Protein AF-A0A9C7VXD3-F1 (afdb_monomer)

Radius of gyration: 11.96 Å; Cα contacts (8 Å, |Δi|>4): 38; chains: 1; bounding box: 22×22×33 Å

Mean predicted aligned error: 3.79 Å

Nearest PDB structures (foldseek):
  1tev-assembly1_A  TM=3.067E-01  e=5.964E+00  Homo sapiens
  3p1j-assembly1_A  TM=3.216E-01  e=8.699E+00  Homo sapiens

Structure (mmCIF, N/CA/C/O backbone):
data_AF-A0A9C7VXD3-F1
#
_entry.id   AF-A0A9C7VXD3-F1
#
loop_
_atom_site.group_PDB
_atom_site.id
_atom_site.type_symbol
_atom_site.label_atom_id
_atom_site.label_alt_id
_atom_site.label_comp_id
_atom_site.label_asym_id
_atom_site.label_entity_id
_atom_site.label_seq_id
_atom_site.pdbx_PDB_ins_code
_atom_site.Cartn_x
_atom_site.Cartn_y
_atom_site.Cartn_z
_atom_site.occupancy
_atom_site.B_iso_or_equiv
_atom_site.auth_seq_id
_atom_site.auth_comp_id
_atom_site.auth_asym_id
_atom_site.auth_atom_id
_atom_site.pdbx_PDB_model_num
ATOM 1 N N . MET A 1 1 ? 4.077 -12.132 -11.567 1.00 63.47 1 MET A N 1
ATOM 2 C CA . MET A 1 1 ? 5.128 -11.123 -11.835 1.00 63.47 1 MET A CA 1
ATOM 3 C C . MET A 1 1 ? 6.074 -11.035 -10.643 1.00 63.47 1 MET A C 1
ATOM 5 O O . MET A 1 1 ? 5.716 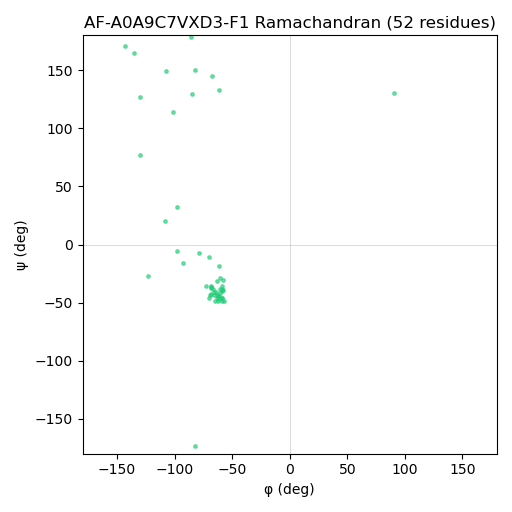-11.518 -9.578 1.00 63.47 1 MET A O 1
ATOM 9 N N . ALA A 1 2 ? 7.256 -10.437 -10.819 1.00 84.12 2 ALA A N 1
ATOM 10 C CA . ALA A 1 2 ? 8.119 -10.037 -9.706 1.00 84.12 2 ALA A CA 1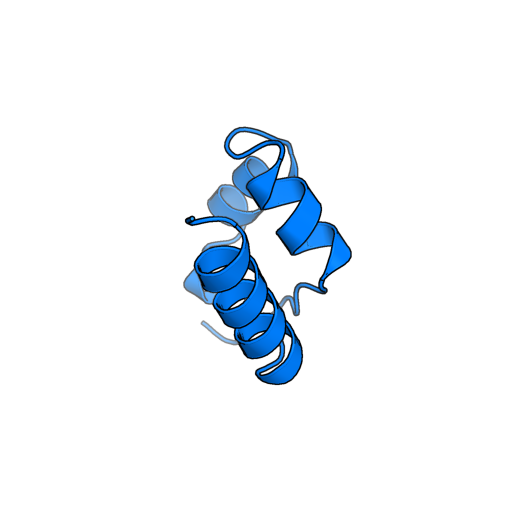
ATOM 11 C C . ALA A 1 2 ? 7.668 -8.683 -9.128 1.00 84.12 2 ALA A C 1
ATOM 13 O O . ALA A 1 2 ? 7.149 -7.840 -9.867 1.00 84.12 2 ALA A O 1
ATOM 14 N N . LEU A 1 3 ? 7.901 -8.476 -7.830 1.00 89.38 3 LEU A N 1
ATOM 15 C CA . LEU A 1 3 ? 7.714 -7.181 -7.173 1.00 89.38 3 LEU A CA 1
ATOM 16 C C . LEU A 1 3 ? 8.647 -6.138 -7.801 1.00 89.38 3 LEU A C 1
ATOM 18 O O . LEU A 1 3 ? 9.830 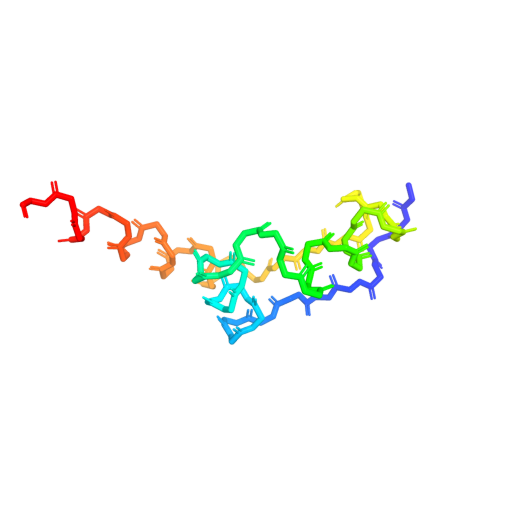-6.408 -8.009 1.00 89.38 3 LEU A O 1
ATOM 22 N N . ARG A 1 4 ? 8.109 -4.957 -8.115 1.00 93.31 4 ARG A N 1
ATOM 23 C CA . ARG A 1 4 ? 8.834 -3.859 -8.776 1.00 93.31 4 ARG A CA 1
ATOM 24 C C . ARG A 1 4 ? 8.818 -2.556 -7.991 1.00 93.31 4 ARG A C 1
ATOM 26 O O . ARG A 1 4 ? 9.756 -1.777 -8.128 1.00 93.31 4 ARG A O 1
ATOM 33 N N . TYR A 1 5 ? 7.795 -2.328 -7.172 1.00 96.38 5 TYR A N 1
ATOM 34 C CA . TYR A 1 5 ? 7.627 -1.072 -6.447 1.00 96.38 5 TYR A CA 1
ATOM 35 C C . TYR A 1 5 ? 7.363 -1.330 -4.967 1.00 96.38 5 TYR A C 1
ATOM 37 O O . TYR A 1 5 ? 6.440 -2.063 -4.621 1.00 96.38 5 TYR A O 1
ATOM 45 N N . LEU A 1 6 ? 8.152 -0.694 -4.101 1.00 96.50 6 LEU A N 1
ATOM 46 C CA . LEU A 1 6 ? 7.920 -0.656 -2.661 1.00 96.50 6 LEU A CA 1
ATOM 47 C C . LEU 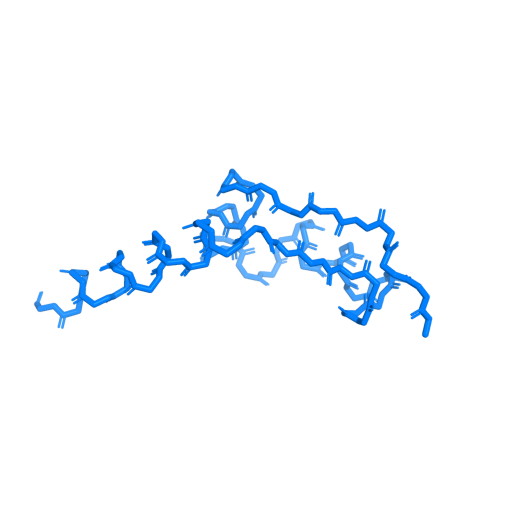A 1 6 ? 7.309 0.703 -2.308 1.00 96.50 6 LEU A C 1
ATOM 49 O O . LEU A 1 6 ? 7.964 1.730 -2.471 1.00 96.50 6 LEU A O 1
ATOM 53 N N . LEU A 1 7 ? 6.061 0.711 -1.849 1.00 96.88 7 LEU A N 1
ATOM 54 C CA . LEU A 1 7 ? 5.351 1.925 -1.456 1.00 96.88 7 LEU A CA 1
ATOM 55 C C . LEU A 1 7 ? 5.688 2.280 -0.006 1.00 96.88 7 LEU A C 1
ATOM 57 O O . LEU A 1 7 ? 5.593 1.427 0.882 1.00 96.88 7 LEU A O 1
ATOM 61 N N . ASP A 1 8 ? 6.069 3.532 0.230 1.00 95.50 8 ASP A N 1
ATOM 62 C CA . ASP A 1 8 ? 6.340 4.057 1.566 1.00 95.50 8 ASP A CA 1
ATOM 63 C C . ASP A 1 8 ? 5.059 4.563 2.256 1.00 95.50 8 ASP A C 1
ATOM 65 O O . ASP A 1 8 ? 3.956 4.548 1.697 1.00 95.50 8 ASP A O 1
ATOM 69 N N . THR A 1 9 ? 5.201 5.027 3.497 1.00 93.19 9 THR A N 1
ATOM 70 C CA . THR A 1 9 ? 4.081 5.561 4.279 1.00 93.19 9 THR A CA 1
ATOM 71 C C . THR A 1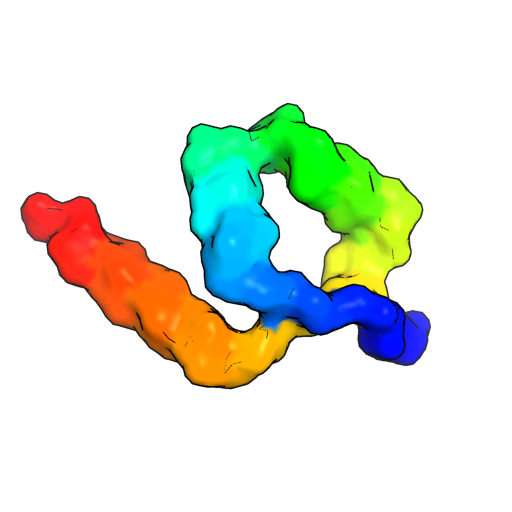 9 ? 3.467 6.808 3.644 1.00 93.19 9 THR A C 1
ATOM 73 O O . THR A 1 9 ? 2.261 7.011 3.772 1.00 93.19 9 THR A O 1
ATOM 76 N N . ASN A 1 10 ? 4.241 7.641 2.941 1.00 94.56 10 ASN A N 1
ATOM 77 C CA . ASN A 1 10 ? 3.730 8.871 2.331 1.00 94.56 10 ASN A CA 1
ATOM 78 C C . ASN A 1 10 ? 2.813 8.567 1.149 1.00 94.56 10 ASN A C 1
ATOM 80 O O . ASN A 1 10 ? 1.710 9.107 1.090 1.00 94.56 10 ASN A O 1
ATOM 84 N N . ILE A 1 11 ? 3.228 7.663 0.258 1.00 96.19 11 ILE A N 1
ATOM 85 C CA . ILE A 1 11 ? 2.425 7.217 -0.884 1.00 96.19 11 ILE A CA 1
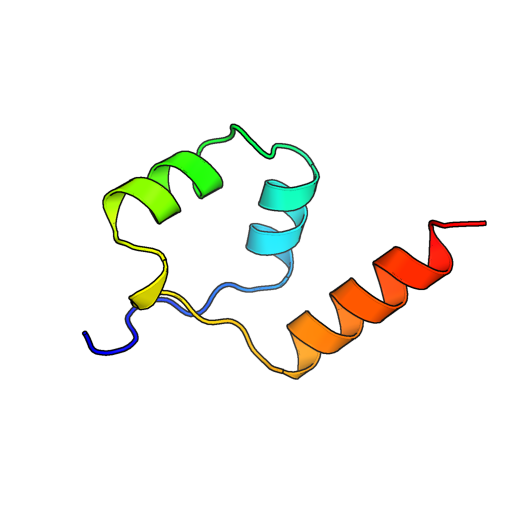ATOM 86 C C . ILE A 1 11 ? 1.137 6.554 -0.397 1.00 96.19 11 ILE A C 1
ATOM 88 O O . ILE A 1 11 ? 0.059 6.843 -0.912 1.00 96.19 11 ILE A O 1
ATOM 92 N N . LEU A 1 12 ? 1.223 5.690 0.617 1.00 95.12 12 LEU A N 1
ATOM 93 C CA . LEU A 1 12 ? 0.034 5.041 1.170 1.00 95.12 12 LEU A CA 1
ATOM 94 C C . LEU A 1 12 ? -0.880 6.032 1.898 1.00 95.12 12 LEU A C 1
ATOM 96 O O . LEU A 1 12 ? -2.099 5.932 1.788 1.00 95.12 12 LEU A O 1
ATOM 100 N N . SER A 1 13 ? -0.319 7.024 2.590 1.00 92.06 13 SER A N 1
ATOM 101 C CA . SER A 1 13 ? -1.106 8.087 3.223 1.00 92.06 13 SER A CA 1
ATOM 102 C C . SER A 1 13 ? -1.807 8.974 2.193 1.00 92.06 13 SER A C 1
ATOM 104 O O . SER A 1 13 ? -2.942 9.386 2.422 1.00 92.06 13 SER A O 1
ATOM 106 N N . ASP A 1 14 ? -1.153 9.281 1.070 1.00 95.25 14 ASP A N 1
ATOM 107 C CA . ASP A 1 14 ? -1.765 9.994 -0.055 1.00 95.25 14 ASP A CA 1
ATOM 108 C C . ASP A 1 14 ? -2.911 9.180 -0.665 1.00 95.25 14 ASP A C 1
ATOM 110 O O . ASP A 1 14 ? -4.018 9.690 -0.806 1.00 95.25 14 ASP A O 1
ATOM 114 N N . LEU A 1 15 ? -2.696 7.880 -0.894 1.00 95.38 15 LEU A N 1
ATOM 115 C CA . LEU A 1 15 ? -3.724 6.970 -1.400 1.00 95.38 15 LEU A CA 1
ATOM 116 C C . LEU A 1 15 ? -4.955 6.898 -0.482 1.00 95.38 15 LEU A C 1
ATOM 118 O O . LEU A 1 15 ? -6.081 6.878 -0.970 1.00 95.38 15 LEU A O 1
ATOM 122 N N . VAL A 1 16 ? -4.765 6.894 0.840 1.00 92.19 16 VAL A N 1
ATOM 123 C CA . VAL A 1 16 ? -5.877 6.930 1.807 1.00 92.19 16 VAL A CA 1
ATOM 124 C C . VAL A 1 16 ? -6.643 8.256 1.733 1.00 92.19 16 VAL A C 1
ATOM 126 O O . VAL A 1 16 ? -7.871 8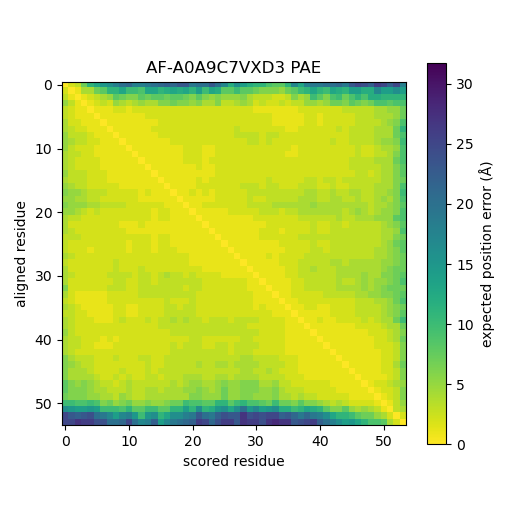.255 1.800 1.00 92.19 16 VAL A O 1
ATOM 129 N N . ARG A 1 17 ? -5.944 9.390 1.588 1.00 93.44 17 ARG A N 1
ATOM 130 C CA . ARG A 1 17 ? -6.566 10.725 1.496 1.00 93.44 17 ARG A CA 1
ATOM 131 C C . ARG A 1 17 ? -7.266 10.959 0.160 1.00 93.44 17 ARG A C 1
ATOM 133 O O . ARG A 1 17 ? -8.303 11.617 0.129 1.00 93.44 17 ARG A O 1
ATOM 140 N N . GLN A 1 18 ? -6.714 10.425 -0.926 1.00 96.31 18 GLN A N 1
ATOM 141 C CA . GLN A 1 18 ? -7.242 10.549 -2.278 1.00 96.31 18 GLN A CA 1
ATOM 142 C C . GLN A 1 18 ? -7.328 9.169 -2.962 1.00 96.31 18 GLN A C 1
ATOM 144 O O . GLN A 1 18 ? -6.534 8.863 -3.856 1.00 96.31 18 GLN A O 1
ATOM 149 N N . PRO A 1 19 ? -8.339 8.341 -2.625 1.00 94.69 19 PRO A N 1
ATOM 150 C CA . PRO A 1 19 ? -8.465 6.974 -3.152 1.00 94.69 19 PRO A CA 1
ATOM 151 C C . PRO A 1 19 ? -8.632 6.871 -4.673 1.00 94.69 19 PRO A C 1
ATOM 153 O O . PRO A 1 19 ? -8.416 5.811 -5.246 1.00 94.69 19 PRO A O 1
ATOM 156 N N . GLN A 1 20 ? -9.020 7.966 -5.333 1.00 96.50 20 GLN A N 1
ATOM 157 C CA . GLN A 1 20 ? -9.156 8.075 -6.795 1.00 96.50 20 GLN A CA 1
ATOM 158 C C . GLN A 1 20 ? -8.056 8.957 -7.412 1.00 96.50 20 GLN A C 1
ATOM 160 O O . GLN A 1 20 ? -8.220 9.529 -8.488 1.00 96.50 20 GLN A O 1
ATOM 165 N N . GLY A 1 21 ? -6.955 9.145 -6.685 1.00 96.75 21 GLY A N 1
ATOM 166 C CA . GLY A 1 21 ? -5.871 10.039 -7.056 1.00 96.75 21 GLY A CA 1
ATOM 167 C C . GLY A 1 21 ? -4.861 9.441 -8.040 1.00 96.75 21 GLY A C 1
ATOM 168 O O . GLY A 1 21 ? -5.020 8.321 -8.545 1.00 96.75 21 GLY A O 1
ATOM 169 N N . PRO A 1 22 ? -3.768 10.179 -8.296 1.00 96.75 22 PRO A N 1
ATOM 170 C CA . PRO A 1 22 ? -2.705 9.750 -9.200 1.00 96.75 22 PRO A CA 1
ATOM 171 C C . PRO A 1 22 ? -2.049 8.429 -8.782 1.00 96.75 22 PRO A C 1
ATOM 173 O O . PRO A 1 22 ? -1.714 7.620 -9.646 1.00 96.75 22 PRO A O 1
ATOM 176 N N . VAL A 1 23 ? -1.903 8.184 -7.473 1.00 96.75 23 VAL A N 1
ATOM 177 C CA . VAL A 1 23 ? -1.340 6.932 -6.940 1.00 96.75 23 VAL A CA 1
ATOM 178 C C . VAL A 1 23 ? -2.210 5.738 -7.327 1.00 96.75 23 VAL A C 1
ATOM 180 O O . VAL A 1 23 ? -1.691 4.775 -7.886 1.00 96.75 23 VAL A O 1
ATOM 183 N N . ALA A 1 24 ? -3.528 5.819 -7.121 1.00 96.88 24 ALA A N 1
ATOM 184 C CA . ALA A 1 24 ? -4.463 4.761 -7.507 1.00 96.88 24 ALA A CA 1
ATOM 185 C C . ALA A 1 24 ? -4.403 4.482 -9.016 1.00 96.88 24 ALA A C 1
ATOM 187 O O . ALA A 1 24 ? -4.232 3.339 -9.436 1.00 96.88 24 ALA A O 1
ATOM 188 N N . SER A 1 25 ? -4.415 5.544 -9.830 1.00 97.00 25 SER A N 1
ATOM 189 C CA . SER A 1 25 ? -4.284 5.437 -11.290 1.00 97.00 25 SER A CA 1
ATOM 190 C C . SER A 1 25 ? -2.975 4.754 -11.708 1.00 97.00 25 SER A C 1
ATOM 192 O O . SER A 1 25 ? -2.941 3.96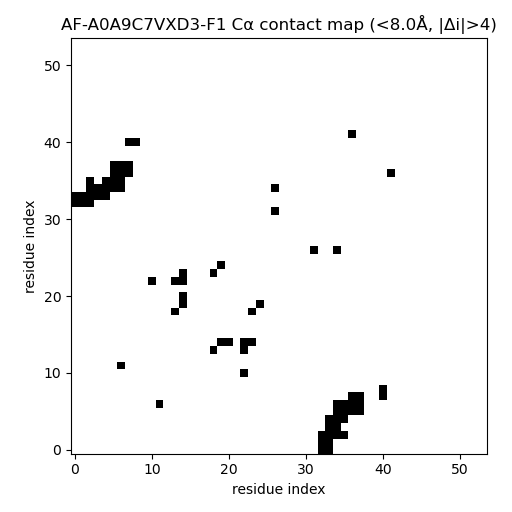9 -12.658 1.00 97.00 25 SER A O 1
ATOM 194 N N . HIS A 1 26 ? -1.879 5.036 -10.999 1.00 96.38 26 HIS A N 1
ATOM 195 C CA . HIS A 1 26 ? -0.592 4.403 -11.257 1.00 96.38 26 HIS A CA 1
ATOM 196 C C . HIS A 1 26 ? -0.599 2.921 -10.876 1.00 96.38 26 HIS A C 1
ATOM 198 O O . HIS A 1 26 ? -0.084 2.113 -11.647 1.00 96.38 26 HIS A O 1
ATOM 204 N N . ILE A 1 27 ? -1.179 2.561 -9.727 1.00 96.44 27 ILE A N 1
ATOM 205 C CA . ILE A 1 27 ? -1.306 1.171 -9.266 1.00 96.44 27 ILE A CA 1
ATOM 206 C C . ILE A 1 27 ? -2.092 0.349 -10.290 1.00 96.44 27 ILE A C 1
ATOM 208 O O . ILE A 1 27 ? -1.598 -0.683 -10.741 1.00 96.44 27 ILE A O 1
ATOM 212 N N . THR A 1 28 ? -3.243 0.847 -10.753 1.00 96.31 28 THR A N 1
ATOM 213 C CA . THR A 1 28 ? -4.044 0.183 -11.796 1.00 96.31 28 THR A CA 1
ATOM 214 C C . THR A 1 28 ? -3.252 -0.021 -13.086 1.00 96.31 28 THR A C 1
ATOM 216 O O . THR A 1 28 ? -3.356 -1.070 -13.715 1.00 96.31 28 THR A O 1
ATOM 219 N N . ARG A 1 29 ? -2.427 0.955 -13.484 1.00 96.44 29 ARG A N 1
ATOM 220 C CA . ARG A 1 29 ? -1.613 0.861 -14.703 1.00 96.44 29 ARG A CA 1
ATOM 221 C C . ARG A 1 29 ? -0.496 -0.182 -14.607 1.00 96.44 29 ARG A C 1
ATOM 223 O O . ARG A 1 29 ? -0.180 -0.800 -15.619 1.00 96.44 29 ARG A O 1
ATOM 230 N N . VAL A 1 30 ? 0.147 -0.331 -13.445 1.00 95.56 30 VAL A N 1
ATOM 231 C CA . VAL A 1 30 ? 1.295 -1.249 -13.281 1.00 95.56 30 VAL A CA 1
ATOM 232 C C . VAL A 1 30 ? 0.914 -2.646 -12.795 1.00 95.56 30 VAL A C 1
ATOM 234 O O . VAL A 1 30 ? 1.729 -3.556 -12.937 1.00 95.56 30 VAL A O 1
ATOM 237 N N . GLY A 1 31 ? -0.298 -2.809 -12.263 1.00 96.38 31 GLY A N 1
ATOM 238 C CA . GLY A 1 31 ? -0.792 -4.046 -11.666 1.00 96.38 31 GLY A CA 1
ATOM 239 C C . GLY A 1 31 ? -0.491 -4.117 -10.168 1.00 96.38 31 GLY A C 1
ATOM 240 O O . GLY A 1 31 ? 0.649 -3.903 -9.736 1.00 96.38 31 GLY A O 1
ATOM 241 N N . GLU A 1 32 ? -1.514 -4.437 -9.373 1.00 94.12 32 GLU A N 1
ATOM 242 C CA . GLU A 1 32 ? -1.426 -4.577 -7.912 1.00 94.12 32 GLU A CA 1
ATOM 243 C C . GLU A 1 32 ? -0.433 -5.672 -7.486 1.00 94.12 32 GLU A C 1
ATOM 245 O O . GLU A 1 32 ? 0.226 -5.570 -6.457 1.00 94.12 32 GLU A O 1
ATOM 250 N N . GLU A 1 33 ? -0.235 -6.698 -8.309 1.00 95.75 33 GLU A N 1
ATOM 251 C CA . GLU A 1 33 ? 0.711 -7.786 -8.061 1.00 95.75 33 GLU A CA 1
ATOM 252 C C . GLU A 1 33 ? 2.186 -7.365 -8.170 1.00 95.75 33 GLU A C 1
ATOM 254 O O . GLU A 1 33 ? 3.085 -8.138 -7.832 1.00 95.75 33 GLU A O 1
ATOM 259 N N . THR A 1 34 ? 2.456 -6.161 -8.681 1.00 96.62 34 THR A N 1
ATOM 260 C CA . THR A 1 34 ? 3.816 -5.627 -8.840 1.00 96.62 34 THR A CA 1
ATOM 261 C C . THR A 1 34 ? 4.232 -4.693 -7.708 1.00 96.62 34 THR A C 1
ATOM 263 O O . THR A 1 34 ? 5.396 -4.276 -7.663 1.00 96.62 34 THR A O 1
ATOM 266 N N . ILE A 1 35 ? 3.312 -4.377 -6.796 1.00 96.12 35 ILE A N 1
ATOM 267 C CA . ILE A 1 35 ? 3.546 -3.467 -5.679 1.00 96.12 35 ILE A CA 1
ATOM 268 C C . ILE A 1 35 ? 3.638 -4.233 -4.356 1.00 96.12 35 ILE A C 1
ATOM 270 O O . ILE A 1 35 ? 3.009 -5.269 -4.151 1.00 96.12 35 ILE A O 1
ATOM 274 N N . CYS A 1 36 ? 4.421 -3.707 -3.427 1.00 96.81 36 CYS A N 1
ATOM 275 C CA . CYS A 1 36 ? 4.449 -4.146 -2.040 1.00 96.81 36 CYS A CA 1
ATOM 276 C C . CYS A 1 36 ? 4.647 -2.946 -1.111 1.00 96.81 36 CYS A C 1
ATOM 278 O O . CYS A 1 36 ? 4.937 -1.835 -1.548 1.00 96.81 36 CYS A O 1
ATOM 280 N N . THR A 1 37 ? 4.512 -3.168 0.192 1.00 96.88 37 THR A N 1
ATOM 281 C CA . THR A 1 37 ? 4.969 -2.228 1.219 1.00 96.88 37 THR A CA 1
ATOM 282 C C . THR A 1 37 ? 5.692 -2.994 2.321 1.00 96.88 37 THR A C 1
ATOM 284 O O . THR A 1 37 ? 5.608 -4.222 2.403 1.00 96.88 37 THR A O 1
ATOM 287 N N . SER A 1 38 ? 6.426 -2.273 3.161 1.00 96.81 38 SER A N 1
ATOM 288 C CA . SER A 1 38 ? 7.088 -2.853 4.323 1.00 96.81 38 SER A CA 1
ATOM 289 C C . SER A 1 38 ? 6.061 -3.315 5.356 1.00 96.81 38 SER A C 1
ATOM 291 O O . SER A 1 38 ? 5.049 -2.653 5.590 1.00 96.81 38 SER A O 1
ATOM 293 N N . ILE A 1 39 ? 6.362 -4.420 6.042 1.00 96.31 39 ILE A N 1
ATOM 294 C CA . ILE A 1 39 ? 5.545 -4.916 7.156 1.00 96.31 39 ILE A CA 1
ATOM 295 C C . ILE A 1 39 ? 5.389 -3.876 8.278 1.00 96.31 39 ILE A C 1
ATOM 297 O O . ILE A 1 39 ? 4.343 -3.827 8.918 1.00 96.31 39 ILE A O 1
ATOM 301 N N . ILE A 1 40 ? 6.389 -3.010 8.475 1.00 95.31 40 ILE A N 1
ATOM 302 C CA . ILE A 1 40 ? 6.335 -1.919 9.458 1.00 95.31 40 ILE A CA 1
ATOM 303 C C . ILE A 1 40 ? 5.256 -0.904 9.071 1.00 95.31 40 ILE A C 1
ATOM 305 O O . ILE A 1 40 ? 4.381 -0.601 9.876 1.00 95.31 40 ILE A O 1
ATOM 309 N N . VAL A 1 41 ? 5.250 -0.464 7.810 1.00 95.56 41 VAL A N 1
ATOM 310 C CA . VAL A 1 41 ? 4.261 0.494 7.293 1.00 95.56 41 VAL A CA 1
ATOM 311 C C . VAL A 1 41 ? 2.853 -0.107 7.318 1.00 95.56 41 VAL A C 1
ATOM 313 O O . VAL A 1 41 ? 1.893 0.546 7.722 1.00 95.56 41 VAL A O 1
ATOM 316 N N . ALA A 1 42 ? 2.717 -1.388 6.963 1.00 95.25 42 ALA A N 1
ATOM 317 C CA . ALA A 1 42 ? 1.445 -2.095 7.077 1.00 95.25 42 ALA A CA 1
ATOM 318 C C . ALA A 1 42 ? 0.930 -2.141 8.530 1.00 95.25 42 ALA A C 1
ATOM 320 O O . ALA A 1 42 ? -0.275 -2.007 8.759 1.00 95.25 42 ALA A O 1
ATOM 321 N N . ALA A 1 43 ? 1.819 -2.315 9.513 1.00 95.31 43 ALA A N 1
ATOM 322 C CA . ALA A 1 43 ? 1.462 -2.296 10.929 1.00 95.31 43 ALA A CA 1
ATOM 323 C C . ALA A 1 43 ? 1.030 -0.897 11.400 1.00 95.31 43 ALA A C 1
ATOM 325 O O . ALA A 1 43 ? 0.012 -0.779 12.083 1.00 95.31 43 ALA A O 1
ATOM 326 N N . GLU A 1 44 ? 1.739 0.157 10.990 1.00 92.94 44 GLU A N 1
ATOM 327 C CA . GLU A 1 44 ? 1.386 1.551 11.292 1.00 92.94 44 GLU A CA 1
ATOM 328 C C . GLU A 1 44 ? -0.003 1.916 10.761 1.00 92.94 44 GLU A C 1
ATOM 330 O O . GLU A 1 44 ? -0.817 2.476 11.497 1.00 92.94 44 GLU A O 1
ATOM 335 N N . LEU A 1 45 ? -0.312 1.545 9.514 1.00 91.56 45 LEU A N 1
ATOM 336 C CA . LEU A 1 45 ? -1.621 1.804 8.909 1.00 91.56 45 LEU A CA 1
ATOM 337 C C . LEU A 1 45 ? -2.747 1.072 9.642 1.00 91.56 45 LEU A C 1
ATOM 339 O O . LEU A 1 45 ? -3.791 1.664 9.909 1.00 91.56 45 LEU A O 1
ATOM 343 N N . ARG A 1 46 ? -2.537 -0.199 10.010 1.00 91.62 46 ARG A N 1
ATOM 344 C CA . ARG A 1 46 ? -3.514 -0.974 10.793 1.00 91.62 46 ARG A CA 1
ATOM 345 C C . ARG A 1 46 ? -3.750 -0.353 12.165 1.00 91.62 46 ARG A C 1
ATOM 347 O O . ARG A 1 46 ? -4.897 -0.222 12.579 1.00 91.62 46 ARG A O 1
ATOM 354 N N . PHE A 1 47 ? -2.683 0.055 12.848 1.00 91.75 47 PHE A N 1
ATOM 355 C CA . PHE A 1 47 ? -2.787 0.744 14.130 1.00 91.75 47 PHE A CA 1
ATOM 356 C C . PHE A 1 47 ? -3.544 2.071 13.996 1.00 91.75 47 PHE A C 1
ATOM 358 O O . PHE A 1 47 ? -4.460 2.338 14.773 1.00 91.75 47 PHE A O 1
ATOM 365 N N . GLY A 1 48 ? -3.202 2.875 12.985 1.00 89.38 48 GLY A N 1
ATOM 366 C CA . GLY A 1 48 ? -3.873 4.135 12.682 1.00 89.38 48 GLY A CA 1
ATOM 367 C C . GLY A 1 48 ? -5.367 3.948 12.438 1.00 89.38 48 GLY A C 1
ATOM 368 O O . GLY A 1 48 ? -6.161 4.628 13.079 1.00 89.38 48 GLY A O 1
ATOM 369 N N . ALA A 1 49 ? -5.744 2.979 11.597 1.00 88.25 49 ALA A N 1
ATOM 370 C CA . ALA A 1 49 ? -7.137 2.670 11.277 1.00 88.25 49 ALA A CA 1
ATOM 371 C C . ALA A 1 49 ? -7.959 2.262 12.511 1.00 88.25 49 ALA A C 1
ATOM 373 O O . ALA A 1 49 ? -9.089 2.720 12.670 1.00 88.25 49 ALA A O 1
ATOM 374 N N . VAL A 1 50 ? -7.385 1.448 13.405 1.00 92.19 50 VAL A N 1
ATOM 375 C CA . VAL A 1 50 ? -8.024 1.074 14.679 1.00 92.19 50 VAL A CA 1
ATOM 376 C C . VAL A 1 50 ? -8.174 2.292 15.593 1.00 92.19 50 VAL A C 1
ATOM 378 O O . VAL A 1 50 ? -9.230 2.487 16.185 1.00 92.19 50 VAL A O 1
ATOM 381 N N . LYS A 1 51 ? -7.145 3.142 15.690 1.00 89.12 51 LYS A N 1
ATOM 382 C CA . LYS A 1 51 ? -7.161 4.337 16.547 1.00 89.12 51 LYS A CA 1
ATOM 383 C C . LYS A 1 51 ? -8.141 5.413 16.063 1.00 89.12 51 LYS A C 1
ATOM 385 O O . LYS A 1 51 ? -8.723 6.103 16.892 1.00 89.12 51 LYS A O 1
ATOM 390 N N . SER A 1 52 ? -8.305 5.584 14.752 1.00 78.75 52 SER A N 1
ATOM 391 C CA . SER A 1 52 ? -9.231 6.564 14.164 1.00 78.75 52 SER A CA 1
A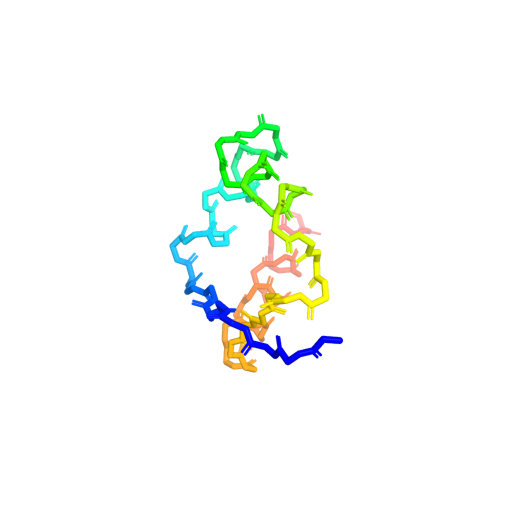TOM 392 C C . SER A 1 52 ? -10.698 6.113 14.156 1.00 78.75 52 SER A C 1
ATOM 394 O O . SER A 1 52 ? -11.557 6.893 13.765 1.00 78.75 52 SER A O 1
ATOM 396 N N . GLY A 1 53 ? -10.978 4.861 14.535 1.00 57.09 53 GLY A N 1
ATOM 397 C CA . GLY A 1 53 ? -12.306 4.240 14.523 1.00 57.09 53 GLY A CA 1
ATOM 398 C C . GLY A 1 53 ? -13.038 4.236 15.870 1.00 57.09 53 GLY A C 1
ATOM 399 O O . GLY A 1 53 ? -13.785 3.292 16.127 1.00 57.09 53 GLY A O 1
ATOM 400 N N . SER A 1 54 ? -12.829 5.253 16.714 1.00 45.78 54 SER A N 1
ATOM 401 C CA . SER A 1 54 ? -13.636 5.517 17.917 1.00 45.78 54 SER A CA 1
ATOM 402 C C . SER A 1 54 ? -14.349 6.855 17.814 1.00 45.78 54 SER A C 1
ATOM 404 O O . SER A 1 54 ? -13.682 7.835 17.415 1.00 45.78 54 SER A O 1
#

Secondary structure (DSSP, 8-state):
----EEE-HHHHHHHHH-TTSHHHHHHHHH-GGGEEE-HHHHHHHHHHHHHT--

pLDDT: mean 92.06, std 9.66, range [45.78, 97.0]

Foldseek 3Di:
DEADEEDDLVLVVVCVVPVPDPSVVVCVVVDVVNYDYDPVSVVVVVVVVVVVPD

Sequence (54 aa):
MALRYLLDTNILSDLVRQPQGPVASHITRVGEETICTSIIVAAELRFGAVKSGS

Solvent-accessible surface area (backbone atoms only — not comparable to full-atom values): 3238 Å² total; per-residue (Å²): 126,69,77,77,43,76,49,52,65,65,59,52,52,46,32,69,76,35,69,86,31,72,62,42,56,49,40,69,74,68,39,69,72,23,51,48,60,52,71,66,51,56,49,52,53,53,51,48,55,61,67,70,70,115